Protein AF-A0A1M6BWH5-F1 (afdb_monomer_lite)

Sequence (102 aa):
SIEEIQVDLDGWLQYYNNERTHTGKHCFGKTPMQTLLDSKYLADEKMLDLQSDKIVPLLEAGKAETGSGGDQPVRNNLSDDWNG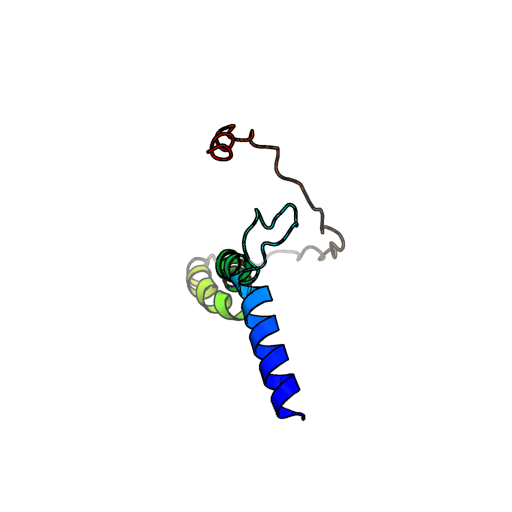QGAPNEPLNQNYSKSQNA

Organism: NCBI:txid558155

Radius of gyration: 25.27 Å; chains: 1; bounding box: 68×53×44 Å

pLDDT: mean 70.3, std 21.77, range [35.69, 98.38]

Secondary structure (DSSP, 8-state):
-HHHHHHHHHHHHHHHHHTPPP-STTTTT--HHHHHHHHHHHHHTT-GGGTHHHHHHHHTT----------PPP-----------PPPPPPP----------

Foldseek 3Di:
DVVVVVVVVVVVCCCQQQPQFDPDPPSVRPGNVVSCVVCVVVVVVPPVVNCVVVCVVVVVVPPDPDDDDDDDPDDDPPDDDPDPDDDPDDDDDPPDPDDDDD

Structure (mmCIF, N/CA/C/O backbone):
data_AF-A0A1M6BWH5-F1
#
_entry.id   AF-A0A1M6BWH5-F1
#
loop_
_atom_site.group_PDB
_atom_site.id
_atom_site.type_symbol
_atom_site.label_atom_id
_atom_site.label_alt_id
_atom_site.label_comp_id
_atom_site.label_asym_id
_atom_site.label_entity_id
_atom_site.label_seq_id
_atom_site.pdbx_PDB_ins_code
_atom_site.Cartn_x
_atom_site.Cartn_y
_atom_site.Cartn_z
_atom_site.occupancy
_atom_site.B_iso_or_equiv
_atom_site.auth_seq_id
_atom_site.auth_comp_id
_atom_site.auth_asym_id
_atom_site.auth_atom_id
_atom_site.pdbx_PDB_model_num
ATOM 1 N N . SER A 1 1 ? -19.806 -12.546 14.899 1.00 91.62 1 SER A N 1
ATOM 2 C CA . SER A 1 1 ? -19.529 -13.957 14.564 1.00 91.62 1 SER A CA 1
ATOM 3 C C . SER A 1 1 ? -18.195 -14.039 13.828 1.00 91.62 1 SER A C 1
ATOM 5 O O . SER A 1 1 ? -17.546 -13.009 13.671 1.00 91.62 1 SER A O 1
ATOM 7 N N . ILE A 1 2 ? -17.741 -15.223 13.404 1.00 96.81 2 ILE A N 1
ATOM 8 C CA . ILE A 1 2 ? -16.519 -15.316 12.584 1.00 96.81 2 ILE A CA 1
ATOM 9 C C . ILE A 1 2 ? -16.709 -14.621 11.228 1.00 96.81 2 ILE A C 1
ATOM 11 O O . ILE A 1 2 ? -15.786 -13.989 10.731 1.00 96.81 2 ILE A O 1
ATOM 15 N N . GLU A 1 3 ? -17.922 -14.664 10.681 1.00 97.50 3 GLU A N 1
ATOM 16 C CA . GLU A 1 3 ? -18.296 -14.038 9.413 1.00 97.50 3 GLU A CA 1
ATOM 17 C C . GLU A 1 3 ? -18.182 -12.511 9.476 1.00 97.50 3 GLU A C 1
ATOM 19 O O . GLU A 1 3 ? -17.637 -11.908 8.560 1.00 97.50 3 GLU A O 1
ATOM 24 N N . GLU A 1 4 ? -18.620 -11.887 10.573 1.00 97.12 4 GLU A N 1
ATOM 25 C CA . GLU A 1 4 ? -18.467 -10.435 10.771 1.00 97.12 4 GLU A CA 1
ATOM 26 C C . GLU A 1 4 ? -16.989 -10.015 10.768 1.00 97.12 4 GLU A C 1
ATOM 28 O O . GLU A 1 4 ? -16.623 -9.036 10.127 1.00 97.12 4 GLU A O 1
ATOM 33 N N . ILE A 1 5 ? -16.116 -10.805 11.402 1.00 97.88 5 ILE A N 1
ATOM 34 C CA . ILE A 1 5 ? -14.673 -10.525 11.433 1.00 97.88 5 ILE A CA 1
ATOM 35 C C . ILE A 1 5 ? -14.048 -10.662 10.039 1.00 97.88 5 ILE A C 1
ATOM 37 O O . ILE A 1 5 ? -13.150 -9.893 9.706 1.00 97.88 5 ILE A O 1
ATOM 41 N N . GLN A 1 6 ? -14.502 -11.618 9.220 1.00 98.31 6 GLN A N 1
ATOM 42 C CA . GLN A 1 6 ? -14.025 -11.745 7.837 1.00 98.31 6 GLN A CA 1
ATOM 43 C C . GLN A 1 6 ? -14.395 -10.510 7.010 1.00 98.31 6 GLN A C 1
ATOM 45 O O . GLN A 1 6 ? -13.535 -9.954 6.336 1.00 98.31 6 GLN A O 1
ATOM 50 N N . VAL A 1 7 ? -15.640 -10.037 7.124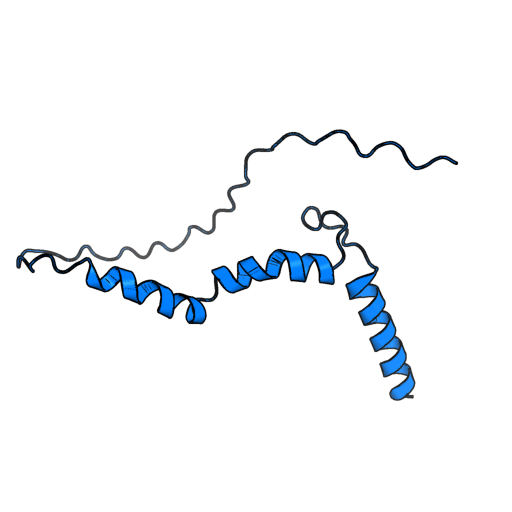 1.00 98.19 7 VAL A N 1
ATOM 51 C CA . VAL A 1 7 ? -16.109 -8.842 6.404 1.00 98.19 7 VAL A CA 1
ATOM 52 C C . VAL A 1 7 ? -15.297 -7.606 6.789 1.00 98.19 7 VAL A C 1
ATOM 54 O O . VAL A 1 7 ? -14.850 -6.861 5.914 1.00 98.19 7 VAL A O 1
ATOM 57 N N . ASP A 1 8 ? -15.060 -7.408 8.085 1.00 98.31 8 ASP A N 1
ATOM 58 C CA . ASP A 1 8 ? -14.260 -6.281 8.568 1.00 98.31 8 ASP A CA 1
ATOM 59 C C . ASP A 1 8 ? -12.802 -6.370 8.092 1.00 98.31 8 ASP A C 1
ATOM 61 O O . ASP A 1 8 ? -12.206 -5.361 7.703 1.00 98.31 8 ASP A O 1
ATOM 65 N N . LEU A 1 9 ? -12.222 -7.576 8.086 1.00 98.38 9 LEU A N 1
ATOM 66 C CA . LEU A 1 9 ? -10.858 -7.811 7.614 1.00 98.38 9 LEU A CA 1
ATOM 67 C C . LEU A 1 9 ? -10.721 -7.519 6.115 1.00 98.38 9 LEU A C 1
ATOM 69 O O . LEU A 1 9 ? -9.773 -6.841 5.712 1.00 98.38 9 LEU A O 1
ATOM 73 N N . ASP A 1 10 ? -11.663 -7.999 5.305 1.00 98.12 10 ASP A N 1
ATOM 74 C CA . ASP A 1 10 ? -11.675 -7.787 3.857 1.00 98.12 10 ASP A CA 1
ATOM 75 C C . ASP A 1 10 ? -11.772 -6.293 3.526 1.00 98.12 10 ASP A C 1
ATOM 77 O O . ASP A 1 10 ? -10.990 -5.776 2.719 1.00 98.12 10 ASP A O 1
ATOM 81 N N . GLY A 1 11 ? -12.667 -5.572 4.209 1.00 98.19 11 GLY A N 1
ATOM 82 C CA . GLY A 1 11 ? -12.793 -4.121 4.067 1.00 98.19 11 GLY A CA 1
ATOM 83 C C . GLY A 1 11 ? -11.517 -3.383 4.476 1.00 98.19 11 GLY A C 1
ATOM 84 O O . GLY A 1 11 ? -11.047 -2.487 3.768 1.00 98.19 11 GLY A O 1
ATOM 85 N 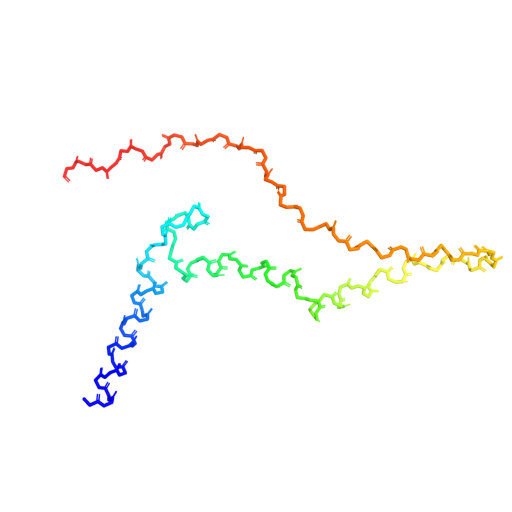N . TRP A 1 12 ? -10.897 -3.793 5.584 1.00 97.75 12 TRP A N 1
ATOM 86 C CA . TRP A 1 12 ? -9.644 -3.199 6.042 1.00 97.75 12 TRP A CA 1
ATOM 87 C C . TRP A 1 12 ? -8.488 -3.434 5.061 1.00 97.75 12 TRP A C 1
ATOM 89 O O . TRP A 1 12 ? -7.737 -2.500 4.764 1.00 97.75 12 TRP A O 1
ATOM 99 N N . LEU A 1 13 ? -8.357 -4.648 4.519 1.00 97.75 13 LEU A N 1
ATOM 100 C CA . LEU A 1 13 ? -7.349 -4.982 3.511 1.00 97.75 13 LEU A CA 1
ATOM 101 C C . LEU A 1 13 ? -7.540 -4.159 2.241 1.00 97.75 13 LEU A C 1
ATOM 103 O O . LEU A 1 13 ? -6.561 -3.637 1.705 1.00 97.75 13 LEU A O 1
ATOM 107 N N . GLN A 1 14 ? -8.780 -4.008 1.772 1.00 98.00 14 GLN A N 1
ATOM 108 C CA . GLN A 1 14 ? -9.082 -3.204 0.591 1.00 98.00 14 GLN A CA 1
ATOM 109 C C . GLN A 1 14 ? -8.635 -1.752 0.779 1.00 98.00 14 GLN A C 1
ATOM 111 O O . GLN A 1 14 ? -7.892 -1.236 -0.064 1.00 98.00 14 GLN A O 1
ATOM 116 N N 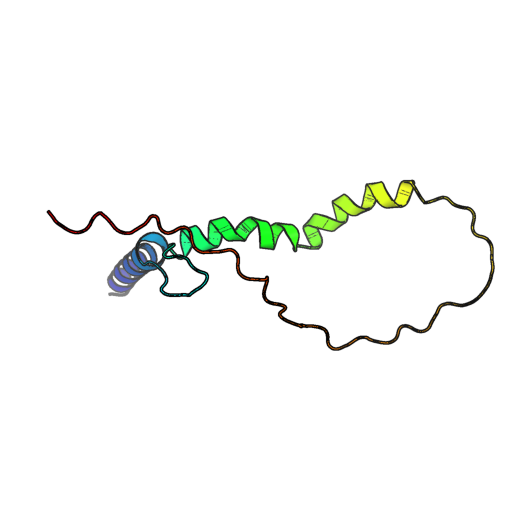. TYR A 1 15 ? -9.027 -1.131 1.894 1.00 97.38 15 TYR A N 1
ATOM 117 C CA . TYR A 1 15 ? -8.635 0.234 2.243 1.00 97.38 15 TYR A CA 1
ATOM 118 C C . TYR A 1 15 ? -7.111 0.376 2.341 1.00 97.38 15 TYR A C 1
ATOM 120 O O . TYR A 1 15 ? -6.510 1.264 1.729 1.00 97.38 15 TYR A O 1
ATOM 128 N N . TYR A 1 16 ? -6.458 -0.518 3.087 1.00 95.50 16 TYR A N 1
ATOM 129 C CA . TYR A 1 16 ? -5.016 -0.453 3.30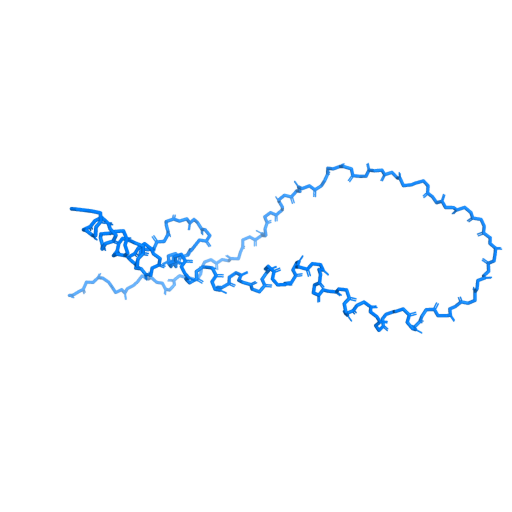4 1.00 95.50 16 TYR A CA 1
ATOM 130 C C . TYR A 1 16 ? -4.247 -0.558 1.985 1.00 95.50 16 TYR A C 1
ATOM 132 O O . TYR A 1 16 ? -3.336 0.228 1.734 1.00 95.50 16 TYR A O 1
ATOM 140 N N . ASN A 1 17 ? -4.633 -1.503 1.131 1.00 95.94 17 ASN A N 1
ATOM 141 C CA . ASN A 1 17 ? -3.929 -1.802 -0.108 1.00 95.94 17 ASN A CA 1
ATOM 142 C C . ASN A 1 17 ? -4.128 -0.734 -1.189 1.00 95.94 17 ASN A C 1
ATOM 144 O O . ASN A 1 17 ? -3.193 -0.473 -1.953 1.00 95.94 17 ASN A O 1
ATOM 148 N N . ASN A 1 18 ? -5.317 -0.125 -1.258 1.00 95.81 18 ASN A N 1
ATOM 149 C CA . ASN A 1 18 ? -5.729 0.679 -2.413 1.00 95.81 18 ASN A CA 1
ATOM 150 C C . ASN A 1 18 ? -5.983 2.159 -2.121 1.00 95.81 18 ASN A C 1
ATOM 152 O O . ASN A 1 18 ? -5.968 2.948 -3.059 1.00 95.81 18 ASN A O 1
ATOM 156 N N . GLU A 1 19 ? -6.211 2.555 -0.871 1.00 94.19 19 GLU A N 1
ATOM 157 C CA . GLU A 1 19 ? -6.578 3.940 -0.536 1.00 94.19 19 GLU A CA 1
ATOM 158 C C . GLU A 1 19 ? -5.536 4.609 0.352 1.00 94.19 19 GLU A C 1
ATOM 160 O O . GLU A 1 19 ? -5.240 5.798 0.210 1.00 94.19 19 GLU A O 1
ATOM 165 N N . ARG A 1 20 ? -4.934 3.845 1.265 1.00 92.00 20 ARG A N 1
ATOM 166 C CA . ARG A 1 20 ? -3.940 4.384 2.184 1.00 92.00 20 ARG A CA 1
ATOM 167 C C . ARG A 1 20 ? -2.638 4.685 1.450 1.00 92.00 20 ARG A C 1
ATOM 169 O O . ARG A 1 20 ? -1.967 3.786 0.952 1.00 92.00 20 ARG A O 1
ATOM 176 N N . THR A 1 21 ? -2.232 5.948 1.437 1.00 86.88 21 THR A N 1
ATOM 177 C CA . THR A 1 21 ? -0.932 6.350 0.893 1.00 86.88 21 THR A CA 1
ATOM 178 C C . THR A 1 21 ? 0.165 6.135 1.934 1.00 86.88 21 THR A C 1
ATOM 180 O O . THR A 1 21 ? -0.003 6.416 3.124 1.00 86.88 21 THR A O 1
ATOM 183 N N . HIS A 1 22 ? 1.300 5.579 1.510 1.00 74.69 22 HIS A N 1
ATOM 184 C CA . HIS A 1 22 ? 2.400 5.288 2.426 1.00 74.69 22 HIS A CA 1
ATOM 185 C C . HIS A 1 22 ? 3.196 6.571 2.721 1.00 74.69 22 HIS A C 1
ATOM 187 O O . HIS A 1 22 ? 3.604 7.284 1.804 1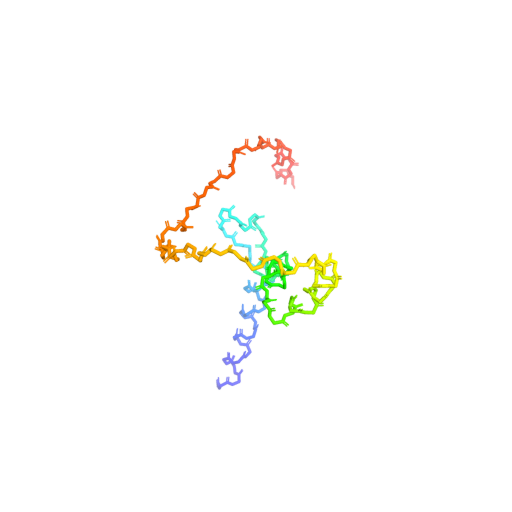.00 74.69 22 HIS A O 1
ATOM 193 N N . THR A 1 23 ? 3.495 6.847 3.993 1.00 70.88 23 THR A N 1
ATOM 194 C CA . THR A 1 23 ? 4.263 8.036 4.433 1.00 70.88 23 THR A CA 1
ATOM 195 C C . THR A 1 23 ? 5.785 7.866 4.309 1.00 70.88 23 THR A C 1
ATOM 197 O O . THR A 1 23 ? 6.561 8.661 4.838 1.00 70.88 23 THR A O 1
ATOM 200 N N . GLY A 1 24 ? 6.238 6.817 3.615 1.00 75.81 24 GLY A N 1
ATOM 201 C CA . GLY A 1 24 ? 7.657 6.502 3.458 1.00 75.81 24 GLY A CA 1
ATOM 202 C C . GLY A 1 24 ? 8.335 7.385 2.409 1.00 75.81 24 GLY A C 1
ATOM 203 O O . GLY A 1 24 ? 7.771 7.631 1.344 1.00 75.81 24 GLY A O 1
ATOM 204 N N . LYS A 1 25 ? 9.587 7.790 2.670 1.00 78.94 25 LYS A N 1
ATOM 205 C CA . LYS A 1 25 ? 10.414 8.620 1.766 1.00 78.94 25 LYS A CA 1
ATOM 206 C C . LYS A 1 25 ? 10.466 8.095 0.323 1.00 78.94 25 LYS A C 1
ATOM 208 O O . LYS A 1 25 ? 10.527 8.884 -0.611 1.00 78.94 25 LYS A O 1
ATOM 213 N N . HIS A 1 26 ? 10.438 6.774 0.156 1.00 75.38 26 HIS A N 1
ATOM 214 C CA . HIS A 1 26 ? 10.574 6.092 -1.135 1.00 75.38 26 HIS A CA 1
ATOM 215 C C . HIS A 1 26 ? 9.246 5.620 -1.730 1.00 75.38 26 HIS A C 1
ATOM 217 O O . HIS A 1 26 ? 9.230 5.025 -2.801 1.00 75.38 26 HIS A O 1
ATOM 223 N N . CYS A 1 27 ? 8.132 5.865 -1.042 1.00 78.12 27 CYS A N 1
ATOM 224 C CA . CYS A 1 27 ? 6.816 5.449 -1.510 1.00 78.12 27 CYS A CA 1
ATOM 225 C C . CYS A 1 27 ? 6.088 6.571 -2.256 1.00 78.12 27 CYS A C 1
ATOM 227 O O . CYS A 1 27 ? 5.082 6.306 -2.896 1.00 78.12 27 CYS A O 1
ATOM 229 N N . PHE A 1 28 ? 6.589 7.813 -2.205 1.00 86.19 28 PHE A N 1
ATOM 230 C CA . PHE A 1 28 ? 6.116 8.948 -3.016 1.00 86.19 28 PHE A CA 1
ATOM 231 C C . PHE A 1 28 ? 4.596 9.190 -2.963 1.00 86.19 28 PHE A C 1
ATOM 233 O O . PHE A 1 28 ? 3.992 9.585 -3.956 1.00 86.19 28 PHE A O 1
ATOM 240 N N . GLY A 1 29 ? 3.961 8.911 -1.821 1.00 90.06 29 GLY A N 1
ATOM 241 C CA . GLY A 1 29 ? 2.508 9.025 -1.671 1.00 90.06 29 GLY A CA 1
ATOM 242 C C . GLY A 1 29 ? 1.701 7.981 -2.450 1.00 90.06 29 GLY A C 1
ATOM 243 O O . GLY A 1 29 ? 0.485 8.105 -2.538 1.00 90.06 29 GLY A O 1
ATOM 244 N N . LYS A 1 30 ? 2.341 6.947 -3.003 1.00 93.19 30 LYS A N 1
ATOM 245 C CA . LYS A 1 30 ? 1.671 5.813 -3.644 1.00 93.19 30 LYS A CA 1
ATOM 246 C C . LYS A 1 30 ? 1.050 4.890 -2.599 1.00 93.19 30 LYS A C 1
ATOM 248 O O . LYS A 1 30 ? 1.481 4.830 -1.442 1.00 93.19 30 LYS A O 1
ATOM 253 N N . THR A 1 31 ? 0.034 4.154 -3.028 1.00 95.12 31 THR A N 1
ATOM 254 C CA . THR A 1 31 ? -0.591 3.094 -2.233 1.00 95.12 31 THR A CA 1
ATOM 255 C C . THR A 1 31 ? 0.312 1.855 -2.214 1.00 95.12 31 THR A C 1
ATOM 257 O O . THR A 1 31 ? 1.186 1.715 -3.086 1.00 95.12 31 THR A O 1
ATOM 260 N N . PRO A 1 32 ? 0.140 0.938 -1.246 1.00 94.19 32 PRO A N 1
ATOM 261 C CA . PRO A 1 32 ? 0.870 -0.324 -1.228 1.00 94.19 32 PRO A CA 1
ATOM 262 C C . PRO A 1 32 ? 0.752 -1.106 -2.540 1.00 94.19 32 PRO A C 1
ATOM 264 O O . PRO A 1 32 ? 1.774 -1.529 -3.077 1.00 94.19 32 PRO A O 1
ATOM 267 N N . MET A 1 33 ? -0.452 -1.223 -3.114 1.00 95.69 33 MET A N 1
ATOM 268 C CA . MET A 1 33 ? -0.643 -1.943 -4.380 1.00 95.69 33 MET A CA 1
ATOM 269 C C . MET A 1 33 ? 0.064 -1.277 -5.553 1.00 95.69 33 MET A C 1
ATOM 271 O O . MET A 1 33 ? 0.704 -1.967 -6.344 1.00 95.69 33 MET A O 1
ATOM 275 N N . GLN A 1 34 ? 0.012 0.052 -5.649 1.00 94.38 34 GLN A N 1
ATOM 276 C CA . GLN A 1 34 ? 0.729 0.761 -6.706 1.00 94.38 34 GLN A CA 1
ATOM 277 C C . GLN A 1 34 ? 2.244 0.564 -6.571 1.00 94.38 34 GLN A C 1
ATOM 279 O O . GLN A 1 34 ? 2.923 0.286 -7.552 1.00 94.38 34 GLN A O 1
ATOM 284 N N . THR A 1 35 ? 2.770 0.648 -5.347 1.00 92.25 35 THR A N 1
ATOM 285 C CA . THR A 1 35 ? 4.202 0.450 -5.076 1.00 92.25 35 THR A CA 1
ATOM 286 C C . THR A 1 35 ? 4.645 -0.966 -5.443 1.00 92.25 35 THR A C 1
ATOM 288 O O . THR A 1 35 ? 5.690 -1.148 -6.068 1.00 92.25 35 THR A O 1
ATOM 291 N N . LEU A 1 36 ? 3.836 -1.970 -5.093 1.00 92.88 36 LEU A N 1
ATOM 292 C CA . LEU A 1 36 ? 4.093 -3.364 -5.435 1.00 92.88 36 LEU A CA 1
ATOM 293 C C . LEU A 1 36 ? 4.170 -3.556 -6.952 1.00 92.88 36 LEU A C 1
ATOM 295 O O . LEU A 1 36 ? 5.165 -4.086 -7.442 1.00 92.88 36 LEU A O 1
ATOM 299 N N . LEU A 1 37 ? 3.158 -3.090 -7.688 1.00 94.94 37 LEU A N 1
ATOM 300 C CA . LEU A 1 37 ? 3.109 -3.201 -9.148 1.00 94.94 37 LEU A CA 1
ATOM 301 C C . LEU A 1 37 ? 4.287 -2.488 -9.814 1.00 94.94 37 LEU A C 1
ATOM 303 O O . LEU A 1 37 ? 4.931 -3.067 -10.688 1.00 94.94 37 LEU A O 1
ATOM 307 N N . ASP A 1 38 ? 4.614 -1.283 -9.351 1.00 93.00 38 ASP A N 1
ATOM 308 C CA . ASP A 1 38 ? 5.734 -0.503 -9.873 1.00 93.00 38 ASP A CA 1
ATOM 309 C C . ASP A 1 38 ? 7.074 -1.212 -9.652 1.00 93.00 38 ASP A C 1
ATOM 311 O O . ASP A 1 38 ? 7.953 -1.132 -10.499 1.00 93.00 38 ASP A O 1
ATOM 315 N N . SER A 1 39 ? 7.241 -1.923 -8.534 1.00 92.06 39 SER A N 1
ATOM 316 C CA . SER A 1 39 ? 8.477 -2.651 -8.210 1.00 92.06 39 SER A CA 1
ATOM 317 C C . SER A 1 39 ? 8.553 -4.070 -8.780 1.00 92.06 39 SER A C 1
ATOM 319 O O . SER A 1 39 ? 9.614 -4.687 -8.713 1.00 92.06 39 SER A O 1
ATOM 321 N N . LYS A 1 40 ? 7.464 -4.606 -9.351 1.00 93.75 40 LYS A N 1
ATOM 322 C CA . LYS A 1 40 ? 7.377 -6.020 -9.758 1.00 93.75 40 LYS A CA 1
ATOM 323 C C . LYS A 1 40 ? 8.501 -6.428 -10.713 1.00 93.75 40 LYS A C 1
ATOM 325 O O . LYS A 1 40 ? 9.098 -7.487 -10.540 1.00 93.75 40 LYS A O 1
ATOM 330 N N . TYR A 1 41 ? 8.813 -5.575 -11.687 1.00 91.69 41 TYR A N 1
ATOM 331 C CA . TYR A 1 41 ? 9.854 -5.855 -12.676 1.00 91.69 41 TYR A CA 1
ATOM 332 C C . TYR A 1 41 ? 11.236 -6.047 -12.033 1.00 91.69 41 TYR A C 1
ATOM 334 O O . TYR A 1 41 ? 12.014 -6.858 -12.518 1.00 91.69 41 TYR A O 1
ATOM 342 N N . LEU A 1 42 ? 11.524 -5.365 -10.917 1.00 92.19 42 LEU A N 1
ATOM 343 C CA . LEU A 1 42 ? 12.789 -5.516 -10.194 1.00 92.19 42 LEU A CA 1
ATOM 344 C C . LEU A 1 42 ? 12.934 -6.930 -9.631 1.00 92.19 42 LEU A C 1
ATOM 346 O O . LEU A 1 42 ? 14.029 -7.485 -9.644 1.00 92.19 42 LEU A O 1
ATOM 350 N N . ALA A 1 43 ? 11.840 -7.518 -9.140 1.00 90.06 43 ALA A N 1
ATOM 351 C CA . ALA A 1 43 ? 11.843 -8.900 -8.677 1.00 90.06 43 ALA A CA 1
ATOM 352 C C . ALA A 1 43 ? 12.031 -9.868 -9.855 1.00 90.06 43 ALA A C 1
ATOM 354 O O . ALA A 1 43 ? 12.875 -10.762 -9.782 1.00 90.06 43 ALA A O 1
ATOM 355 N N . ASP A 1 44 ? 11.313 -9.644 -10.960 1.00 89.00 44 ASP A N 1
ATOM 356 C CA . ASP A 1 44 ? 11.423 -10.460 -12.176 1.00 89.00 44 ASP A CA 1
ATOM 357 C C . ASP A 1 44 ? 12.863 -10.421 -12.751 1.00 89.00 44 ASP A C 1
ATOM 359 O O . ASP A 1 44 ? 13.433 -11.453 -13.105 1.00 89.00 44 ASP A O 1
ATOM 363 N N . GLU A 1 45 ? 13.509 -9.250 -12.763 1.00 89.81 45 GLU A N 1
ATOM 364 C CA . GLU A 1 45 ? 14.899 -9.041 -13.204 1.00 89.81 45 GLU A CA 1
ATOM 365 C C . GLU A 1 45 ? 15.964 -9.635 -12.278 1.00 89.81 45 GLU A C 1
ATOM 367 O O . GLU A 1 45 ? 17.139 -9.682 -12.647 1.00 89.81 45 GLU A O 1
ATOM 372 N N . LYS A 1 46 ? 15.605 -10.059 -11.066 1.00 88.44 46 LYS A N 1
ATOM 373 C CA . LYS A 1 46 ? 16.532 -10.677 -10.102 1.00 88.44 46 LYS A CA 1
ATOM 374 C C . LYS A 1 46 ? 16.221 -12.147 -9.844 1.00 88.44 46 LYS A C 1
ATOM 376 O O . LYS A 1 46 ? 16.978 -12.812 -9.141 1.00 88.44 46 LYS A O 1
ATOM 381 N N . MET A 1 47 ? 15.157 -12.672 -10.446 1.00 88.62 47 MET A N 1
ATOM 382 C CA . MET A 1 47 ? 14.805 -14.082 -10.358 1.00 88.62 47 MET A CA 1
ATOM 383 C C . MET A 1 47 ? 15.745 -14.913 -11.241 1.00 88.62 47 MET A C 1
ATOM 385 O O . MET A 1 47 ? 15.626 -14.917 -12.466 1.00 88.62 47 MET A O 1
ATOM 389 N N . LEU A 1 48 ? 16.703 -15.599 -10.611 1.00 82.38 48 LEU A N 1
ATOM 390 C CA . LEU A 1 48 ? 17.743 -16.380 -11.296 1.00 82.38 48 LEU A CA 1
ATOM 391 C C . LEU A 1 48 ? 17.166 -17.549 -12.104 1.00 82.38 48 LEU A C 1
ATOM 393 O O . LEU A 1 48 ? 17.638 -17.816 -13.208 1.00 82.38 48 LEU A O 1
ATOM 397 N N . ASP A 1 49 ? 16.104 -18.176 -11.595 1.00 84.69 49 ASP A N 1
ATOM 398 C CA . ASP A 1 49 ? 15.416 -19.288 -12.261 1.00 84.69 49 ASP A CA 1
ATOM 399 C C . ASP A 1 49 ? 14.829 -18.887 -13.624 1.00 84.69 49 ASP A C 1
ATOM 401 O O . ASP A 1 49 ? 14.736 -19.721 -14.516 1.00 84.69 49 ASP A O 1
ATOM 405 N N . LEU A 1 50 ? 14.482 -17.605 -13.808 1.00 76.44 50 LEU A N 1
ATOM 406 C CA . LEU A 1 50 ? 13.977 -17.051 -15.073 1.00 76.44 50 LEU A CA 1
ATOM 407 C C . LEU A 1 50 ? 15.092 -16.510 -15.988 1.00 76.44 50 LEU A C 1
ATOM 409 O O . LEU A 1 50 ? 14.829 -16.104 -17.121 1.00 76.44 50 LEU A O 1
ATOM 413 N N . GLN A 1 51 ? 16.332 -16.428 -15.499 1.00 68.00 51 GLN A N 1
ATOM 414 C CA . GLN A 1 51 ? 17.471 -15.856 -16.229 1.00 68.00 51 GLN A CA 1
ATOM 415 C C . GLN A 1 51 ? 18.400 -16.900 -16.831 1.00 68.00 51 GLN A C 1
ATOM 417 O O . GLN A 1 51 ? 19.114 -16.581 -17.782 1.00 68.00 51 GLN A O 1
ATOM 422 N N . SER A 1 52 ? 18.383 -18.126 -16.313 1.00 65.69 52 SER A N 1
ATOM 423 C CA . SER A 1 52 ? 19.127 -19.274 -16.844 1.00 65.69 52 SER A CA 1
ATOM 424 C C . SER A 1 52 ? 18.933 -19.442 -18.360 1.00 65.69 52 SER A C 1
ATOM 426 O O . SER A 1 52 ? 19.906 -19.665 -19.082 1.00 65.69 52 SER A O 1
ATOM 428 N N . ASP A 1 53 ? 17.722 -19.193 -18.863 1.00 61.94 53 ASP A N 1
ATOM 429 C CA . ASP A 1 53 ? 17.371 -19.283 -20.288 1.00 61.94 53 ASP A CA 1
ATOM 430 C C . ASP A 1 53 ? 18.036 -18.206 -21.165 1.00 61.94 53 ASP A C 1
ATOM 432 O O . ASP A 1 53 ? 18.251 -18.408 -22.361 1.00 61.94 53 ASP A O 1
ATOM 436 N N . LYS A 1 54 ? 18.415 -17.059 -20.587 1.00 61.22 54 LYS A N 1
ATOM 437 C CA . LYS A 1 54 ? 19.095 -15.963 -21.305 1.00 61.22 54 LYS A CA 1
ATOM 438 C C . LYS A 1 54 ? 20.607 -16.164 -21.411 1.00 61.22 54 LYS A C 1
ATOM 440 O O . LYS A 1 54 ? 21.253 -15.442 -22.167 1.00 61.22 54 LYS A O 1
ATOM 445 N N . ILE A 1 55 ? 21.178 -17.115 -20.668 1.00 59.62 55 ILE A N 1
ATOM 446 C CA . ILE A 1 55 ? 22.627 -17.378 -20.644 1.00 59.62 55 ILE A CA 1
ATOM 447 C C . ILE A 1 55 ? 23.052 -18.276 -21.820 1.00 59.62 55 ILE A C 1
ATOM 449 O O . ILE A 1 55 ? 24.193 -18.197 -22.275 1.00 59.62 55 ILE A O 1
ATOM 453 N N . VAL A 1 56 ? 22.130 -19.071 -22.378 1.00 58.00 56 VAL A N 1
ATOM 454 C CA . VAL A 1 56 ? 22.418 -20.046 -23.447 1.00 58.00 56 VAL A CA 1
ATOM 455 C C . VAL A 1 56 ? 23.027 -19.415 -24.718 1.00 58.00 56 VAL A C 1
ATOM 457 O O . VAL A 1 56 ? 24.012 -19.960 -25.207 1.00 58.00 56 VAL A O 1
ATOM 460 N N . PRO A 1 57 ? 22.590 -18.243 -25.227 1.00 57.72 57 PRO A N 1
ATOM 461 C CA . PRO A 1 57 ? 23.202 -17.649 -26.423 1.00 57.72 57 PRO A CA 1
ATOM 462 C C . PRO A 1 57 ? 24.660 -17.185 -26.247 1.00 57.72 57 PRO A C 1
ATOM 464 O O . PRO A 1 57 ? 25.342 -16.942 -27.239 1.00 57.72 57 PRO A O 1
ATOM 467 N N . LEU A 1 58 ? 25.148 -17.033 -25.009 1.00 55.09 58 LEU A N 1
ATOM 468 C CA . LEU A 1 58 ? 26.482 -16.487 -24.728 1.00 55.09 58 LEU A CA 1
ATOM 469 C C . LEU A 1 58 ? 27.572 -17.571 -24.708 1.00 55.09 58 LEU A C 1
ATOM 471 O O . LEU A 1 58 ? 28.748 -17.265 -24.904 1.00 55.09 58 LEU A O 1
ATOM 475 N N . LEU A 1 59 ? 27.188 -18.839 -24.526 1.00 57.66 59 LEU A N 1
ATOM 476 C CA . LEU A 1 59 ? 28.117 -19.972 -24.486 1.00 57.66 59 LEU A CA 1
ATOM 477 C C . LEU A 1 59 ? 28.585 -20.402 -25.891 1.00 57.66 59 LEU A C 1
ATOM 479 O O . LEU A 1 59 ? 29.705 -20.889 -26.047 1.00 57.66 59 LEU A O 1
ATOM 483 N N . GLU A 1 60 ? 27.786 -20.149 -26.930 1.00 54.53 60 GLU A N 1
ATOM 484 C CA . GLU A 1 60 ? 28.104 -20.530 -28.315 1.00 54.53 60 GLU A CA 1
ATOM 485 C C . GLU A 1 60 ? 29.186 -19.651 -28.978 1.00 54.53 60 GLU A C 1
ATOM 487 O O . GLU A 1 60 ? 29.842 -20.091 -29.922 1.00 54.53 60 GLU A O 1
ATOM 492 N N . ALA A 1 61 ? 29.423 -18.431 -28.480 1.00 54.72 61 ALA A N 1
ATOM 493 C CA . ALA A 1 61 ? 30.394 -17.489 -29.055 1.00 54.72 61 ALA A CA 1
ATOM 494 C C . ALA A 1 61 ? 31.846 -17.702 -28.568 1.00 54.72 61 ALA A C 1
ATOM 496 O O . ALA A 1 61 ? 32.761 -17.023 -29.032 1.00 54.72 61 ALA A O 1
ATOM 497 N N . GLY A 1 62 ? 32.069 -18.636 -27.636 1.00 54.06 62 GLY A N 1
ATOM 498 C CA . GLY A 1 62 ? 33.327 -18.797 -26.900 1.00 54.06 62 GLY A CA 1
ATOM 499 C C . GLY A 1 62 ? 34.178 -20.018 -27.255 1.00 54.06 62 GLY A C 1
ATOM 500 O O . GLY A 1 62 ? 35.006 -20.407 -26.436 1.00 54.06 62 GLY A O 1
ATOM 501 N N . LYS A 1 63 ? 34.022 -20.649 -28.429 1.00 54.09 63 LYS A N 1
ATOM 502 C CA . LYS A 1 63 ? 34.978 -21.682 -28.885 1.00 54.09 63 LYS A CA 1
ATOM 503 C C . LYS A 1 63 ? 36.285 -21.033 -29.365 1.00 54.09 63 LYS A C 1
ATOM 505 O O . LYS A 1 63 ? 36.599 -21.056 -30.549 1.00 54.09 63 LYS A O 1
ATOM 510 N N . ALA A 1 64 ? 37.034 -20.447 -28.435 1.00 52.75 64 ALA A N 1
ATOM 511 C CA . ALA A 1 64 ? 38.465 -20.232 -28.585 1.00 52.75 64 ALA A CA 1
ATOM 512 C C . ALA A 1 64 ? 39.199 -21.458 -28.021 1.00 52.75 64 ALA A C 1
ATOM 514 O O . ALA A 1 64 ? 38.816 -22.023 -26.998 1.00 52.75 64 ALA A O 1
ATOM 515 N N . GLU A 1 65 ? 40.214 -21.896 -28.752 1.00 54.31 65 GLU A N 1
ATOM 516 C CA . GLU A 1 65 ? 40.956 -23.135 -28.552 1.00 54.31 65 GLU A CA 1
ATOM 517 C C . GLU A 1 65 ? 41.590 -23.207 -27.154 1.00 54.31 65 GLU A C 1
ATOM 519 O O . GLU A 1 65 ? 42.195 -22.250 -26.670 1.00 54.31 65 GLU A O 1
ATOM 524 N N . THR A 1 66 ? 41.459 -24.359 -26.491 1.00 47.66 66 THR A N 1
ATOM 525 C CA . THR A 1 66 ? 42.066 -24.606 -25.182 1.00 47.66 66 THR A CA 1
ATOM 526 C C . THR A 1 66 ? 43.582 -24.728 -25.329 1.00 47.66 66 THR A C 1
ATOM 528 O O . THR A 1 66 ? 44.116 -25.815 -25.554 1.00 47.66 66 THR A O 1
ATOM 531 N N . GLY A 1 67 ? 44.286 -23.609 -25.180 1.00 44.53 67 GLY A N 1
ATOM 532 C CA . GLY A 1 67 ? 45.707 -23.598 -24.862 1.00 44.53 67 GLY A CA 1
ATOM 533 C C . GLY A 1 67 ? 45.905 -24.042 -23.414 1.00 44.53 67 GLY A C 1
ATOM 534 O O . GLY A 1 67 ? 45.581 -23.315 -22.481 1.00 44.53 67 GLY A O 1
ATOM 535 N N . SER A 1 68 ? 46.414 -25.258 -23.228 1.00 62.91 68 SER A N 1
ATOM 536 C CA . SER A 1 68 ? 46.878 -25.780 -21.942 1.00 62.91 68 SER A CA 1
ATOM 537 C C . SER A 1 68 ? 47.983 -24.883 -21.368 1.00 62.91 68 SER A C 1
ATOM 539 O O . SER A 1 68 ? 49.098 -24.887 -21.888 1.00 62.91 68 SER A O 1
ATOM 541 N N . GLY A 1 69 ? 47.709 -24.161 -20.278 1.00 43.97 69 GLY A N 1
ATOM 542 C CA . GLY A 1 69 ? 48.743 -23.419 -19.555 1.00 43.97 69 GLY A CA 1
ATOM 543 C C . GLY A 1 69 ? 48.251 -22.687 -18.307 1.00 43.97 69 GLY A C 1
ATOM 544 O O . GLY A 1 69 ? 47.733 -21.587 -18.421 1.00 43.97 69 GLY A O 1
ATOM 545 N N . GLY A 1 70 ? 48.496 -23.292 -17.139 1.00 48.19 70 GLY A N 1
ATOM 546 C CA . GLY A 1 70 ? 48.866 -22.594 -15.899 1.00 48.19 70 GLY A CA 1
ATOM 547 C C . GLY A 1 70 ? 47.788 -21.828 -15.121 1.00 48.19 70 GLY A C 1
ATOM 548 O O . GLY A 1 70 ? 47.405 -20.729 -15.492 1.00 48.19 70 GLY A O 1
ATOM 549 N N . ASP A 1 71 ? 47.447 -22.389 -13.960 1.00 55.38 71 ASP A N 1
ATOM 550 C CA . ASP A 1 71 ? 47.052 -21.718 -12.713 1.00 55.38 71 ASP A CA 1
ATOM 551 C C . ASP A 1 71 ? 45.681 -21.017 -12.620 1.00 55.38 71 ASP A C 1
ATOM 553 O O . ASP A 1 71 ? 45.425 -19.928 -13.125 1.00 55.38 71 ASP A O 1
ATOM 557 N N . GLN A 1 72 ? 44.795 -21.643 -11.836 1.00 60.06 72 GLN A N 1
ATOM 558 C CA . GLN A 1 72 ? 43.595 -21.021 -11.275 1.00 60.06 72 GLN A CA 1
ATOM 559 C C . GLN A 1 72 ? 44.008 -20.074 -10.133 1.00 60.06 72 GLN A C 1
ATOM 561 O O . GLN A 1 72 ? 44.598 -20.551 -9.158 1.00 60.06 72 GLN A O 1
ATOM 566 N N . PRO A 1 73 ? 43.686 -18.768 -10.165 1.00 56.31 73 PRO A N 1
ATOM 567 C CA . PRO A 1 73 ? 43.871 -17.932 -8.991 1.00 56.31 73 PRO A CA 1
ATOM 568 C C . PRO A 1 73 ? 42.872 -18.345 -7.904 1.00 56.31 73 PRO A C 1
ATOM 570 O O . PRO A 1 73 ? 41.674 -18.513 -8.147 1.00 56.31 73 PRO A O 1
ATOM 573 N N . VAL A 1 74 ? 43.399 -18.527 -6.694 1.00 49.09 74 VAL A N 1
ATOM 574 C CA . VAL A 1 74 ? 42.653 -18.807 -5.465 1.00 49.09 74 VAL A CA 1
ATOM 575 C C . VAL A 1 74 ? 41.486 -17.824 -5.343 1.00 49.09 74 VAL A C 1
ATOM 577 O O . VAL A 1 74 ? 41.685 -16.609 -5.353 1.00 49.09 74 VAL A O 1
ATOM 580 N N . ARG A 1 75 ? 40.257 -18.343 -5.225 1.00 54.94 75 ARG A N 1
ATOM 581 C CA . ARG A 1 75 ? 39.096 -17.528 -4.856 1.00 54.94 75 ARG A CA 1
ATOM 582 C C . ARG A 1 75 ? 39.335 -16.967 -3.457 1.00 54.94 75 ARG A C 1
ATOM 584 O O . ARG A 1 75 ? 39.187 -17.687 -2.473 1.00 54.94 75 ARG A O 1
ATOM 591 N N . ASN A 1 76 ? 39.667 -15.686 -3.366 1.00 56.47 76 ASN A N 1
ATOM 592 C CA . ASN A 1 76 ? 39.477 -14.959 -2.122 1.00 56.47 76 ASN A CA 1
ATOM 593 C C . ASN A 1 76 ? 37.969 -14.737 -1.961 1.00 56.47 76 ASN A C 1
ATOM 595 O O . ASN A 1 76 ? 37.342 -14.085 -2.795 1.00 56.47 76 ASN A O 1
ATOM 599 N N . ASN A 1 77 ? 37.391 -15.327 -0.914 1.00 56.25 77 ASN A N 1
ATOM 600 C CA . ASN A 1 77 ? 36.030 -15.037 -0.476 1.00 56.25 77 ASN A CA 1
ATOM 601 C C . ASN A 1 77 ? 35.943 -13.546 -0.123 1.00 56.25 77 ASN A C 1
ATOM 603 O O . ASN A 1 77 ? 36.387 -13.141 0.950 1.00 56.25 77 ASN A O 1
ATOM 607 N N . LEU A 1 78 ? 35.384 -12.740 -1.026 1.00 48.06 78 LEU A N 1
ATOM 608 C CA . LEU A 1 78 ? 34.988 -11.366 -0.743 1.00 48.06 78 LEU A CA 1
ATOM 609 C C . LEU A 1 78 ? 33.611 -11.417 -0.064 1.00 48.06 78 LEU A C 1
ATOM 611 O O . LEU A 1 78 ? 32.569 -11.239 -0.691 1.00 48.06 78 LEU A O 1
ATOM 615 N N . SER A 1 79 ? 33.616 -11.778 1.218 1.00 53.56 79 SER A N 1
ATOM 616 C CA . SER A 1 79 ? 32.572 -11.311 2.126 1.00 53.56 79 SER A CA 1
ATOM 617 C C . SER A 1 79 ? 32.737 -9.798 2.268 1.00 53.56 79 SER A C 1
ATOM 619 O O . SER A 1 79 ? 33.863 -9.321 2.365 1.00 53.56 79 SER A O 1
ATOM 621 N N . ASP A 1 80 ? 31.606 -9.093 2.305 1.00 52.44 80 ASP A N 1
ATOM 622 C CA . ASP A 1 80 ? 31.451 -7.677 2.672 1.00 52.44 80 ASP A CA 1
ATOM 623 C C . ASP A 1 80 ? 31.551 -6.646 1.536 1.00 52.44 80 ASP A C 1
ATOM 625 O O . ASP A 1 80 ? 32.480 -5.855 1.485 1.00 52.44 80 ASP A O 1
ATOM 629 N N . ASP A 1 81 ? 30.516 -6.581 0.688 1.00 49.00 81 ASP A N 1
ATOM 630 C CA . ASP A 1 81 ? 30.174 -5.369 -0.080 1.00 49.00 81 ASP A CA 1
ATOM 631 C C . ASP A 1 81 ? 28.643 -5.238 -0.270 1.00 49.00 81 ASP A C 1
ATOM 633 O O . ASP A 1 81 ? 28.113 -5.144 -1.376 1.00 49.00 81 ASP A O 1
ATOM 637 N N . TRP A 1 82 ? 27.887 -5.211 0.835 1.00 47.72 82 TRP A N 1
ATOM 638 C CA . TRP A 1 82 ? 26.597 -4.504 0.859 1.00 47.72 82 TRP A CA 1
ATOM 639 C C . TRP A 1 82 ? 26.868 -3.054 1.250 1.00 47.72 82 TRP A C 1
ATOM 641 O O . TRP A 1 82 ? 26.746 -2.672 2.412 1.00 47.72 82 TRP A O 1
ATOM 651 N N . ASN A 1 83 ? 27.260 -2.245 0.268 1.00 46.34 83 ASN A N 1
ATOM 652 C CA . ASN A 1 83 ? 27.459 -0.814 0.450 1.00 46.34 83 ASN A CA 1
ATOM 653 C C . ASN A 1 83 ? 26.339 -0.055 -0.266 1.00 46.34 83 ASN A C 1
ATOM 655 O O . ASN A 1 83 ? 26.329 0.084 -1.489 1.00 46.34 83 ASN A O 1
ATOM 659 N N . GLY A 1 84 ? 25.373 0.432 0.515 1.00 51.59 84 GLY A N 1
ATOM 660 C CA . GLY A 1 84 ? 24.363 1.379 0.059 1.00 51.59 84 GLY A CA 1
ATOM 661 C C . GLY A 1 84 ? 25.023 2.681 -0.383 1.00 51.59 84 GLY A C 1
ATOM 662 O O . GLY A 1 84 ? 25.256 3.574 0.426 1.00 51.59 84 GLY A O 1
ATOM 663 N N . GLN A 1 85 ? 25.321 2.794 -1.674 1.00 35.69 85 GLN A N 1
ATOM 664 C CA . GLN A 1 85 ? 25.743 4.046 -2.286 1.00 35.69 85 GLN A CA 1
ATOM 665 C C . GLN A 1 85 ? 24.504 4.791 -2.777 1.00 35.69 85 GLN A C 1
ATOM 667 O O . GLN A 1 85 ? 23.860 4.418 -3.756 1.00 35.69 85 GLN A O 1
ATOM 672 N N . GLY A 1 86 ? 24.148 5.837 -2.029 1.00 43.72 86 GLY A N 1
ATOM 673 C CA . GLY A 1 86 ? 23.136 6.803 -2.424 1.00 43.72 86 GLY A CA 1
ATOM 674 C C . GLY A 1 86 ? 23.524 7.477 -3.737 1.00 43.72 86 GLY A C 1
ATOM 675 O O . GLY A 1 86 ? 24.641 7.971 -3.887 1.00 43.72 86 GLY A O 1
ATOM 676 N N . ALA A 1 87 ? 22.586 7.496 -4.680 1.00 43.22 87 ALA A N 1
ATOM 677 C CA . ALA A 1 87 ? 22.708 8.276 -5.899 1.00 43.22 87 ALA A CA 1
ATOM 678 C C . ALA A 1 87 ? 22.843 9.780 -5.566 1.00 43.22 87 ALA A C 1
ATOM 680 O O . ALA A 1 87 ? 22.196 10.257 -4.625 1.00 43.22 87 ALA A O 1
ATOM 681 N N . PRO A 1 88 ? 23.662 10.544 -6.313 1.00 39.47 88 PRO A N 1
ATOM 682 C CA . PRO A 1 88 ? 23.756 11.986 -6.145 1.00 39.47 88 PRO A CA 1
ATOM 683 C C . PRO A 1 88 ? 22.422 12.655 -6.498 1.00 39.47 88 PRO A C 1
ATOM 685 O O . PRO A 1 88 ? 21.785 12.334 -7.497 1.00 39.47 88 PRO A O 1
ATOM 688 N N . ASN A 1 89 ? 22.006 13.571 -5.626 1.00 45.91 89 ASN A N 1
ATOM 689 C CA . ASN A 1 89 ? 20.729 14.275 -5.667 1.00 45.91 89 ASN A CA 1
ATOM 690 C C . ASN A 1 89 ? 20.489 14.974 -7.016 1.00 45.91 89 ASN A C 1
ATOM 692 O O . ASN A 1 89 ? 21.230 15.886 -7.384 1.00 45.91 89 ASN A O 1
ATOM 696 N N . GLU A 1 90 ? 19.408 14.604 -7.697 1.00 43.62 90 GLU A N 1
ATOM 697 C CA . GLU A 1 90 ? 18.846 15.346 -8.826 1.00 43.62 90 GLU A CA 1
ATOM 698 C C . GLU A 1 90 ? 17.845 16.391 -8.276 1.00 43.62 90 GLU A C 1
ATOM 700 O O . GLU A 1 90 ? 17.074 16.073 -7.362 1.00 43.62 90 GLU A O 1
ATOM 705 N N . PRO A 1 91 ? 17.876 17.663 -8.718 1.00 42.62 91 PRO A N 1
ATOM 706 C CA . PRO A 1 91 ? 17.131 18.733 -8.059 1.00 42.62 91 PRO A CA 1
ATOM 707 C C . PRO A 1 91 ? 15.610 18.608 -8.246 1.00 42.62 91 PRO A C 1
ATOM 709 O O . PRO A 1 91 ? 15.100 18.393 -9.343 1.00 42.62 91 PRO A O 1
ATOM 712 N N . LEU A 1 92 ? 14.893 18.801 -7.135 1.00 41.44 92 LEU A N 1
ATOM 713 C CA . LEU A 1 92 ? 13.434 18.788 -7.017 1.00 41.44 92 LEU A CA 1
ATOM 714 C C . LEU A 1 92 ? 12.764 19.761 -8.003 1.00 41.44 92 LEU A C 1
ATOM 716 O O . LEU A 1 92 ? 12.964 20.974 -7.938 1.00 41.44 92 LEU A O 1
ATOM 720 N N . ASN A 1 93 ? 11.900 19.225 -8.866 1.00 38.34 93 ASN A N 1
ATOM 721 C CA . ASN A 1 93 ? 10.991 20.000 -9.705 1.00 38.34 93 ASN A CA 1
ATOM 722 C C . ASN A 1 93 ? 9.952 20.724 -8.819 1.00 38.34 93 ASN A C 1
ATOM 724 O O . ASN A 1 93 ? 9.102 20.091 -8.196 1.00 38.34 93 ASN A O 1
ATOM 728 N N . GLN A 1 94 ? 10.027 22.056 -8.767 1.00 38.91 94 GLN A N 1
ATOM 729 C CA . GLN A 1 94 ? 9.230 22.967 -7.926 1.00 38.91 94 GLN A CA 1
ATOM 730 C C . GLN A 1 94 ? 7.736 23.101 -8.301 1.00 38.91 94 GLN A C 1
ATOM 732 O O . GLN A 1 94 ? 7.097 24.084 -7.934 1.00 38.91 94 GLN A O 1
ATOM 737 N N . ASN A 1 95 ? 7.124 22.139 -8.990 1.00 44.66 95 ASN A N 1
ATOM 738 C CA . ASN A 1 95 ? 5.779 22.318 -9.550 1.00 44.66 95 ASN A CA 1
ATOM 739 C C . ASN A 1 95 ? 4.695 21.440 -8.914 1.00 44.66 95 ASN A C 1
ATOM 741 O O . ASN A 1 95 ? 3.935 20.806 -9.631 1.00 44.66 95 ASN A O 1
ATOM 745 N N . TYR A 1 96 ? 4.570 21.443 -7.585 1.00 39.25 96 TYR A N 1
ATOM 746 C CA . TYR A 1 96 ? 3.343 20.989 -6.905 1.00 39.25 96 TYR A CA 1
ATOM 747 C C . TYR A 1 96 ? 3.028 21.853 -5.678 1.00 39.25 96 TYR A C 1
ATOM 749 O O . TYR A 1 96 ? 2.879 21.375 -4.562 1.00 39.25 96 TYR A O 1
ATOM 757 N N . SER A 1 97 ? 2.903 23.160 -5.906 1.00 50.28 97 SER A N 1
ATOM 758 C CA . SER A 1 97 ? 2.292 24.091 -4.953 1.00 50.28 97 SER A CA 1
ATOM 759 C C . SER A 1 97 ? 1.382 25.039 -5.715 1.00 50.28 97 SER A C 1
ATOM 761 O O . SER A 1 97 ? 1.815 26.121 -6.098 1.00 50.28 97 SER A O 1
ATOM 763 N N . LYS A 1 98 ? 0.149 24.588 -5.983 1.00 42.84 98 LYS A N 1
ATOM 764 C CA . LYS A 1 98 ? -1.076 25.396 -6.170 1.00 42.84 98 LYS A CA 1
ATOM 765 C C . LYS A 1 98 ? -2.233 24.484 -6.597 1.00 42.84 98 LYS A C 1
ATOM 767 O O . LYS A 1 98 ? -2.563 24.407 -7.771 1.00 42.84 98 LYS A O 1
ATOM 772 N N . SER A 1 99 ? -2.840 23.791 -5.636 1.00 44.62 99 SER A N 1
ATOM 773 C CA . SER A 1 99 ? -4.299 23.594 -5.627 1.00 44.62 99 SER A CA 1
ATOM 774 C C . SER A 1 99 ? -4.753 23.092 -4.255 1.00 44.62 99 SER A C 1
ATOM 776 O O . SER A 1 99 ? -5.098 21.931 -4.054 1.00 44.62 99 SER A O 1
ATOM 778 N N . GLN A 1 100 ? -4.662 23.986 -3.278 1.00 47.19 100 GLN A N 1
ATOM 779 C CA . GLN A 1 100 ? -5.474 23.981 -2.066 1.00 47.19 100 GLN A CA 1
ATOM 780 C C . GLN A 1 100 ? -5.759 25.460 -1.805 1.00 47.19 100 GLN A C 1
ATOM 782 O O . GLN A 1 100 ? -4.862 26.166 -1.351 1.00 47.19 100 GLN A O 1
ATOM 787 N N . ASN A 1 101 ? -6.911 25.935 -2.291 1.00 41.84 101 ASN A N 1
ATOM 788 C CA . ASN A 1 101 ? -7.692 27.089 -1.819 1.00 41.84 101 ASN A CA 1
ATOM 789 C C . ASN A 1 101 ? -8.736 27.466 -2.886 1.00 41.84 101 ASN A C 1
ATOM 791 O O . ASN A 1 101 ? -8.470 28.319 -3.735 1.00 41.84 101 ASN A O 1
ATOM 795 N N . ALA A 1 102 ? -9.891 26.800 -2.832 1.00 37.06 102 ALA A N 1
ATOM 796 C CA . ALA A 1 102 ? -11.237 27.342 -3.050 1.00 37.06 102 ALA A CA 1
ATOM 797 C C . ALA A 1 102 ? -12.253 26.256 -2.675 1.00 37.06 102 ALA A C 1
ATOM 799 O O . ALA A 1 102 ? -12.118 25.137 -3.219 1.00 37.06 102 ALA A O 1
#